Protein AF-A0A1G8H4I7-F1 (afdb_monomer_lite)

pLDDT: mean 86.28, std 9.03, range [57.19, 96.62]

Sequence (115 aa):
MAGFVESMAAKRLQRQIWRRSHALMPSIELPMPPWGPEVPQDLVDIAADVLVLDASLAGSRTWQLDEVGAGFRREALANAQSIHERCAAQGLTTTADAVRFVQSSLRAWETIALR

Secondary structure (DSSP, 8-state):
-HHHHHHHHHHHHHHHHHHHHTTSS--TTSPPSSPPTTS-HHHHHHHHHHHHHHHHHHGGGG--SSHHHHHHHHHHHHHHHHHHHHHHHTT-HHHHHHHHHHHHHHHHHHHHHT-

Radius of gyration: 15.12 Å; chains: 1; bounding box: 30×20×56 Å

Structure (mmCIF, N/CA/C/O backbone):
data_AF-A0A1G8H4I7-F1
#
_entry.id   AF-A0A1G8H4I7-F1
#
loop_
_atom_site.group_PDB
_atom_site.id
_atom_site.type_symbol
_atom_site.label_atom_id
_atom_site.label_alt_id
_atom_site.label_comp_id
_atom_site.label_asym_id
_atom_site.label_entity_id
_atom_site.label_seq_id
_atom_site.pdbx_PDB_ins_code
_atom_site.Cartn_x
_atom_site.Cartn_y
_atom_site.Cartn_z
_atom_site.occupancy
_atom_site.B_iso_or_equiv
_atom_site.auth_seq_id
_atom_site.auth_comp_id
_atom_site.auth_asym_id
_atom_site.auth_atom_id
_atom_site.pdbx_PDB_model_num
ATOM 1 N N . MET A 1 1 ? 7.613 -2.095 -32.445 1.00 57.59 1 MET A N 1
ATOM 2 C CA . MET A 1 1 ? 6.416 -1.321 -32.031 1.00 57.59 1 MET A CA 1
ATOM 3 C C . MET A 1 1 ? 5.862 -1.754 -30.673 1.00 57.59 1 MET A C 1
ATOM 5 O O . MET A 1 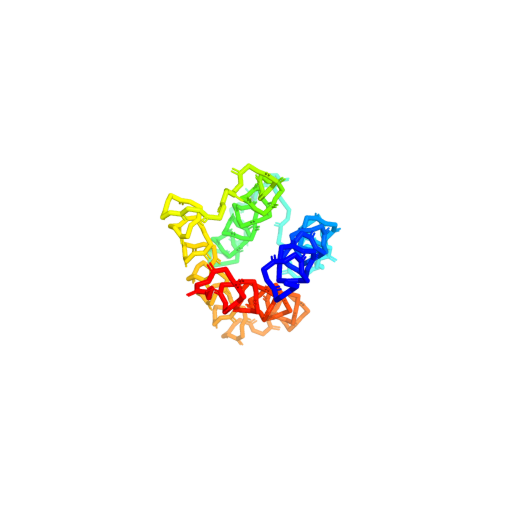1 ? 5.527 -0.860 -29.911 1.00 57.59 1 MET A O 1
ATOM 9 N N . ALA A 1 2 ? 5.813 -3.054 -30.339 1.00 61.44 2 ALA A N 1
ATOM 10 C CA . ALA A 1 2 ? 5.306 -3.551 -29.046 1.00 61.44 2 ALA A CA 1
ATOM 11 C C . ALA A 1 2 ? 6.013 -2.940 -27.812 1.00 61.44 2 ALA A C 1
ATOM 13 O O . ALA A 1 2 ? 5.361 -2.252 -27.030 1.00 61.44 2 ALA A O 1
ATOM 14 N N . GLY A 1 3 ? 7.351 -3.006 -27.747 1.00 63.19 3 GLY A N 1
ATOM 15 C CA . GLY A 1 3 ? 8.114 -2.496 -26.592 1.00 63.19 3 GLY A C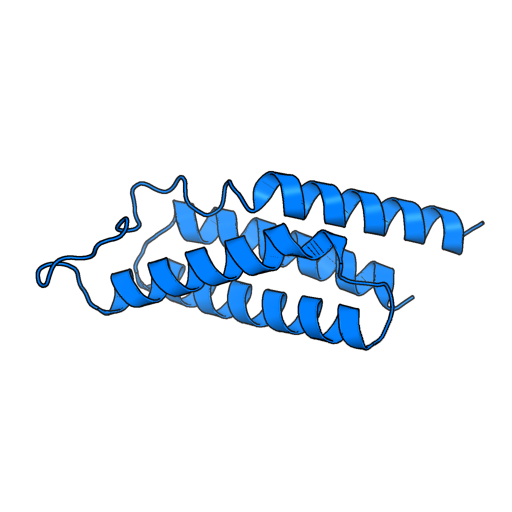A 1
ATOM 16 C C . GLY A 1 3 ? 7.977 -0.992 -26.297 1.00 63.19 3 GLY A C 1
ATOM 17 O O . GLY A 1 3 ? 8.113 -0.559 -25.155 1.00 63.19 3 GLY A O 1
ATOM 18 N N . PHE A 1 4 ? 7.651 -0.162 -27.297 1.00 68.75 4 PHE A N 1
ATOM 19 C CA . PHE A 1 4 ? 7.404 1.271 -27.073 1.00 68.75 4 PHE A CA 1
ATOM 20 C C . PHE A 1 4 ? 6.042 1.521 -26.408 1.00 68.75 4 PHE A C 1
ATOM 22 O O . PHE A 1 4 ? 5.923 2.367 -25.520 1.00 68.75 4 PHE A O 1
ATOM 29 N N . VAL A 1 5 ? 5.017 0.767 -26.816 1.00 71.31 5 VAL A N 1
ATOM 30 C CA . VAL A 1 5 ? 3.664 0.855 -26.250 1.00 71.31 5 VAL A CA 1
ATOM 31 C C . VAL A 1 5 ? 3.652 0.326 -24.815 1.00 71.31 5 VAL A C 1
ATOM 33 O O . VAL A 1 5 ? 3.062 0.957 -23.940 1.00 71.31 5 VAL A O 1
ATOM 36 N N . GLU A 1 6 ? 4.369 -0.766 -24.552 1.00 73.31 6 GLU A N 1
ATOM 37 C CA . GLU A 1 6 ? 4.532 -1.353 -23.214 1.00 73.31 6 GLU A CA 1
ATOM 38 C C . GLU A 1 6 ? 5.267 -0.394 -22.267 1.00 73.31 6 GLU A C 1
ATOM 40 O O . GLU A 1 6 ? 4.782 -0.113 -21.170 1.00 73.31 6 GLU A O 1
ATOM 45 N N . SER A 1 7 ? 6.354 0.238 -22.729 1.00 76.31 7 SER A N 1
ATOM 46 C CA . SER A 1 7 ? 7.065 1.274 -21.964 1.00 76.31 7 SER A CA 1
ATOM 47 C C . SER A 1 7 ? 6.175 2.484 -21.633 1.00 76.31 7 SER A C 1
ATOM 49 O O . SER A 1 7 ? 6.211 3.014 -20.518 1.00 76.31 7 SER A O 1
ATOM 51 N N . MET A 1 8 ? 5.335 2.921 -22.577 1.00 81.94 8 MET A N 1
ATOM 52 C CA . MET A 1 8 ? 4.370 4.007 -22.366 1.00 81.94 8 MET A CA 1
ATOM 53 C C . MET A 1 8 ? 3.266 3.620 -21.372 1.00 81.94 8 MET A C 1
ATOM 55 O O . MET A 1 8 ? 2.909 4.428 -20.509 1.00 81.94 8 MET A O 1
ATOM 59 N N . ALA A 1 9 ? 2.745 2.394 -21.460 1.00 82.06 9 ALA A N 1
ATOM 60 C CA . ALA A 1 9 ? 1.735 1.873 -20.544 1.00 82.06 9 ALA A CA 1
ATOM 61 C C . ALA A 1 9 ? 2.283 1.741 -19.112 1.00 82.06 9 ALA A C 1
ATOM 63 O O . ALA A 1 9 ? 1.649 2.226 -18.172 1.00 82.06 9 ALA A O 1
ATOM 64 N N . ALA A 1 10 ? 3.496 1.203 -18.952 1.00 80.31 10 ALA A N 1
ATOM 65 C CA . ALA A 1 10 ? 4.187 1.115 -17.667 1.00 80.31 10 ALA A CA 1
ATOM 66 C C . ALA A 1 10 ? 4.413 2.503 -17.041 1.00 80.31 10 ALA A C 1
ATOM 68 O O . ALA A 1 10 ? 4.056 2.736 -15.887 1.00 80.31 10 ALA A O 1
ATOM 69 N N . LYS A 1 11 ? 4.901 3.480 -17.822 1.00 83.19 11 LYS A N 1
ATOM 70 C CA . LYS A 1 11 ? 5.070 4.871 -17.355 1.00 83.19 11 LYS A CA 1
ATOM 71 C C . LYS A 1 11 ? 3.747 5.529 -16.963 1.00 83.19 11 LYS A C 1
ATOM 73 O O . LYS A 1 11 ? 3.708 6.329 -16.027 1.00 83.19 11 LYS A O 1
ATOM 78 N N . ARG A 1 12 ? 2.652 5.233 -17.670 1.00 86.56 12 ARG A N 1
ATOM 79 C CA . ARG A 1 12 ? 1.319 5.748 -17.322 1.00 86.56 12 ARG A CA 1
ATOM 80 C C . ARG A 1 12 ? 0.845 5.184 -15.983 1.00 86.56 12 ARG A C 1
ATOM 82 O O . ARG A 1 12 ? 0.382 5.965 -15.152 1.00 86.56 12 ARG A O 1
ATOM 89 N N . LEU A 1 13 ? 0.997 3.877 -15.769 1.00 85.12 13 LEU A N 1
ATOM 90 C CA . LEU A 1 13 ? 0.654 3.221 -14.505 1.00 85.12 13 LEU A CA 1
ATOM 91 C C . LEU A 1 13 ? 1.501 3.754 -13.348 1.00 85.12 13 LEU A C 1
ATOM 93 O O . LEU A 1 13 ? 0.940 4.147 -12.331 1.00 85.12 13 LEU A O 1
ATOM 97 N N . GLN A 1 14 ? 2.814 3.892 -13.536 1.00 85.12 14 GLN A N 1
ATOM 98 C CA . GLN A 1 14 ? 3.713 4.505 -12.554 1.00 85.12 14 GLN A CA 1
ATOM 99 C C . GLN A 1 14 ? 3.238 5.909 -12.146 1.00 85.12 14 GLN A C 1
ATOM 101 O O . GLN A 1 14 ? 3.119 6.211 -10.962 1.00 85.12 14 GLN A O 1
ATOM 106 N N . ARG A 1 15 ? 2.900 6.778 -13.111 1.00 85.75 15 ARG A N 1
ATOM 107 C CA . ARG A 1 15 ? 2.379 8.126 -12.807 1.00 85.75 15 ARG A CA 1
ATOM 108 C C . ARG A 1 15 ? 1.053 8.084 -12.057 1.00 85.75 15 ARG A C 1
ATOM 110 O O . ARG A 1 15 ? 0.805 8.955 -11.228 1.00 85.75 15 ARG A O 1
ATOM 117 N N . GLN A 1 16 ? 0.187 7.133 -12.384 1.00 86.00 16 GLN A N 1
ATOM 118 C CA . GLN A 1 16 ? -1.108 6.977 -11.735 1.00 86.00 16 GLN A CA 1
ATOM 119 C C . GLN A 1 16 ? -0.958 6.503 -10.289 1.00 86.00 16 GLN A C 1
ATOM 121 O O . GLN A 1 16 ? -1.616 7.059 -9.414 1.00 86.00 16 GLN A O 1
ATOM 126 N N . ILE A 1 17 ? -0.067 5.540 -10.050 1.00 85.00 17 ILE A N 1
ATOM 127 C CA . ILE A 1 17 ? 0.313 5.070 -8.716 1.00 85.00 17 ILE A CA 1
ATOM 128 C C . ILE A 1 17 ? 0.890 6.229 -7.909 1.00 85.00 17 ILE A C 1
ATOM 130 O O . ILE A 1 17 ? 0.367 6.536 -6.849 1.00 85.00 17 ILE A O 1
ATOM 134 N N . TRP A 1 18 ? 1.873 6.947 -8.456 1.00 83.50 18 TRP A N 1
ATOM 135 C CA . TRP A 1 18 ? 2.480 8.103 -7.795 1.00 83.50 18 TRP A CA 1
ATOM 136 C C . TRP A 1 18 ? 1.457 9.196 -7.442 1.00 83.50 18 TRP A C 1
ATOM 138 O O . TRP A 1 18 ? 1.450 9.710 -6.334 1.00 83.50 18 TRP A O 1
ATOM 148 N N . ARG A 1 19 ? 0.540 9.542 -8.358 1.00 82.00 19 ARG A N 1
ATOM 149 C CA . ARG A 1 19 ? -0.509 10.543 -8.078 1.00 82.00 19 ARG A CA 1
ATOM 150 C C . ARG A 1 19 ? -1.484 10.103 -6.989 1.00 82.00 19 ARG A C 1
ATOM 152 O O . ARG A 1 19 ? -2.095 10.958 -6.360 1.00 82.00 19 ARG A O 1
ATOM 159 N N . ARG A 1 20 ? -1.699 8.796 -6.844 1.00 75.75 20 ARG A N 1
ATOM 160 C CA . ARG A 1 20 ? -2.664 8.232 -5.897 1.00 75.75 20 ARG A CA 1
ATOM 161 C C . ARG A 1 20 ? -2.037 7.726 -4.611 1.00 75.75 20 ARG A C 1
ATOM 163 O O . ARG A 1 20 ? -2.798 7.450 -3.694 1.00 75.75 20 ARG A O 1
ATOM 170 N N . SER A 1 21 ? -0.713 7.631 -4.514 1.00 72.56 21 SER A N 1
ATOM 171 C CA . SER A 1 21 ? -0.058 7.226 -3.272 1.00 72.56 21 SER A CA 1
ATOM 172 C C . SER A 1 21 ? -0.460 8.181 -2.147 1.00 72.56 21 SER A C 1
ATOM 174 O O . SER A 1 21 ? -0.978 7.741 -1.127 1.00 72.56 21 SER A O 1
ATOM 176 N N . HIS A 1 22 ? -0.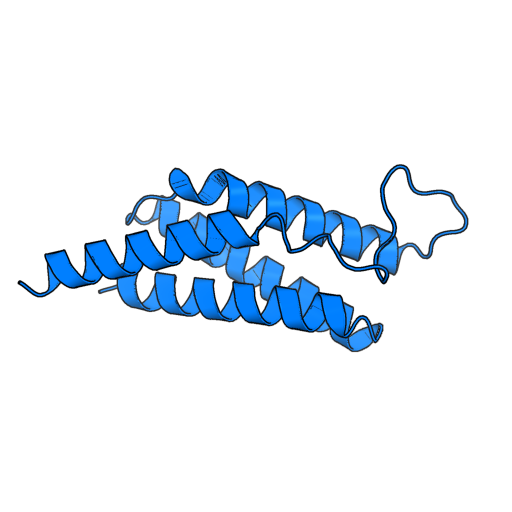433 9.490 -2.421 1.00 69.62 22 HIS A N 1
ATOM 177 C CA . HIS A 1 22 ? -0.866 10.535 -1.486 1.00 69.62 22 HIS A CA 1
ATOM 178 C C . HIS A 1 22 ? -2.356 10.466 -1.105 1.00 69.62 22 HIS A C 1
ATOM 180 O O . HIS A 1 22 ? -2.808 11.200 -0.231 1.00 69.62 22 HIS A O 1
ATOM 186 N N . ALA A 1 23 ? -3.132 9.604 -1.767 1.00 70.25 23 ALA A N 1
ATOM 187 C CA . ALA A 1 23 ? -4.532 9.332 -1.481 1.00 70.25 23 ALA A CA 1
ATOM 188 C C . ALA A 1 23 ? -4.747 7.986 -0.757 1.00 70.25 23 ALA A C 1
ATOM 190 O O . ALA A 1 23 ? -5.887 7.536 -0.677 1.00 70.25 23 ALA A O 1
ATOM 191 N N . LEU A 1 24 ? -3.698 7.348 -0.218 1.00 75.62 24 LEU A N 1
ATOM 192 C CA . LEU A 1 24 ? -3.825 6.194 0.687 1.00 75.62 24 LEU A CA 1
ATOM 193 C C . LEU A 1 24 ? -4.160 6.600 2.133 1.00 75.62 24 LEU A C 1
ATOM 195 O O . LEU A 1 24 ? -4.847 5.861 2.829 1.00 75.62 24 LEU A O 1
ATOM 199 N N . MET A 1 25 ? -3.757 7.802 2.556 1.00 70.94 25 MET A N 1
ATOM 200 C CA . MET A 1 25 ? -4.047 8.373 3.881 1.00 70.94 25 MET A CA 1
ATOM 201 C C . MET A 1 25 ? -5.318 9.237 4.076 1.00 70.94 25 MET A C 1
ATOM 203 O O . MET A 1 25 ? -5.536 9.667 5.205 1.00 70.94 25 MET A O 1
ATOM 207 N N . PRO A 1 26 ? -6.202 9.531 3.101 1.00 57.44 26 PRO A N 1
ATOM 208 C CA . PRO A 1 26 ? -7.370 10.385 3.326 1.00 57.44 26 PRO A CA 1
ATOM 209 C C . PRO A 1 26 ? -8.512 9.658 4.061 1.00 57.44 26 PRO A C 1
ATOM 211 O O . PRO A 1 26 ? -9.654 10.112 4.013 1.00 57.44 26 PRO A O 1
ATOM 214 N N . SER A 1 27 ? -8.239 8.522 4.710 1.00 66.19 27 SER A N 1
ATOM 215 C CA . SER A 1 27 ? -9.250 7.739 5.414 1.00 66.19 27 SER A CA 1
ATOM 216 C C . SER A 1 27 ? -9.412 8.224 6.850 1.00 66.19 27 SER A C 1
ATOM 218 O O . SER A 1 27 ? -8.469 8.188 7.635 1.00 66.19 27 SER A O 1
ATOM 220 N N . ILE A 1 28 ? -10.640 8.607 7.209 1.00 72.19 28 ILE A N 1
ATOM 221 C CA . ILE A 1 28 ? -11.039 8.897 8.598 1.00 72.19 28 ILE A CA 1
ATOM 222 C C . ILE A 1 28 ? -10.921 7.672 9.521 1.00 72.19 28 ILE A C 1
ATOM 224 O O . ILE A 1 28 ? -11.035 7.807 10.734 1.00 72.19 28 ILE A O 1
ATOM 228 N N . GLU A 1 29 ? -10.747 6.477 8.947 1.00 84.25 29 GLU A N 1
ATOM 229 C CA . GLU A 1 29 ? -10.694 5.206 9.670 1.00 84.25 29 GLU A CA 1
ATOM 230 C C . GLU A 1 29 ? -9.327 4.962 10.329 1.00 84.25 29 GLU A C 1
ATOM 232 O O . GLU A 1 29 ? -9.229 4.138 11.236 1.00 84.25 29 GLU A O 1
ATOM 237 N N . LEU A 1 30 ? -8.271 5.650 9.872 1.00 86.44 30 LEU A N 1
ATOM 238 C CA . LEU A 1 30 ? -6.913 5.458 10.374 1.00 86.44 30 LEU A CA 1
ATOM 239 C C . LEU A 1 30 ? -6.467 6.606 11.288 1.00 86.44 30 LEU A C 1
ATOM 241 O O . LEU A 1 30 ? -6.689 7.777 10.970 1.00 86.44 30 LEU A O 1
ATOM 245 N N . PRO A 1 31 ? -5.783 6.296 12.401 1.00 87.81 31 PRO A N 1
ATOM 246 C CA . PRO A 1 31 ? -5.240 7.312 13.288 1.00 87.81 31 PRO A CA 1
ATOM 247 C C . PRO A 1 31 ? -4.039 8.032 12.652 1.00 87.81 31 PRO A C 1
ATOM 249 O O . PRO A 1 31 ? -3.142 7.411 12.078 1.00 87.81 31 PRO A O 1
ATOM 252 N N . MET A 1 32 ? -3.980 9.354 12.821 1.00 85.75 32 MET A N 1
ATOM 253 C CA . MET A 1 32 ? -2.853 10.182 12.378 1.00 85.75 32 MET A CA 1
ATOM 254 C C . MET A 1 32 ? -1.781 10.295 13.476 1.00 85.75 32 MET A C 1
ATOM 256 O O . MET A 1 32 ? -2.144 10.492 14.636 1.00 85.75 32 MET A O 1
ATOM 260 N N . PRO A 1 33 ? -0.475 10.215 13.147 1.00 84.38 33 PRO A N 1
ATOM 261 C CA . PRO A 1 33 ? 0.591 10.445 14.122 1.00 84.38 33 PRO A CA 1
ATOM 262 C C . PRO A 1 33 ? 0.600 11.885 14.681 1.00 84.38 33 PRO A C 1
ATOM 264 O O . PRO A 1 33 ? 0.244 12.816 13.950 1.00 84.38 33 PRO A O 1
ATOM 267 N N . PRO A 1 34 ? 1.107 12.105 15.914 1.00 84.31 34 PRO A N 1
ATOM 268 C CA . PRO A 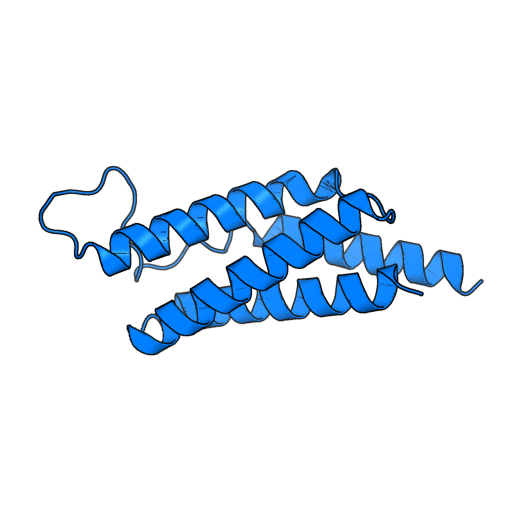1 34 ? 1.584 11.093 16.864 1.00 84.31 34 PRO A CA 1
ATOM 269 C C . PRO A 1 34 ? 0.428 10.320 17.522 1.00 84.31 34 PRO A C 1
ATOM 271 O O . PRO A 1 34 ? -0.601 10.902 17.851 1.00 84.31 34 PRO A O 1
ATOM 274 N N . TRP A 1 35 ? 0.604 9.012 17.726 1.00 86.50 35 TRP A N 1
ATOM 275 C CA . TRP A 1 35 ? -0.422 8.142 18.313 1.00 86.50 35 TRP A CA 1
ATOM 276 C C . TRP A 1 35 ? -0.370 8.154 19.844 1.00 86.50 35 TRP A C 1
ATOM 278 O O . TRP A 1 35 ? 0.711 8.078 20.432 1.00 86.50 35 TRP A O 1
ATOM 288 N N . GLY A 1 36 ? -1.536 8.243 20.483 1.00 84.38 36 GLY A N 1
ATOM 289 C CA . GLY A 1 36 ? -1.679 8.146 21.935 1.00 84.38 36 GLY A CA 1
ATOM 290 C C . GLY A 1 36 ? -1.847 6.699 22.424 1.00 84.38 36 GLY A C 1
ATOM 291 O O . GLY A 1 36 ? -2.195 5.819 21.632 1.00 84.38 36 GLY A O 1
ATOM 292 N N . PRO A 1 37 ? -1.617 6.428 23.724 1.00 82.50 37 PRO A N 1
ATOM 293 C CA . PRO A 1 37 ? -1.770 5.095 24.324 1.00 82.50 37 PRO A CA 1
ATOM 294 C C . PRO A 1 37 ? -3.203 4.535 24.262 1.00 82.50 37 PRO A C 1
ATOM 296 O O . PRO A 1 37 ? -3.407 3.344 24.469 1.00 82.50 37 PRO A O 1
ATOM 299 N N . GLU A 1 38 ? -4.199 5.380 24.003 1.00 89.00 38 GLU A N 1
ATOM 300 C CA . GLU A 1 38 ? -5.605 5.013 23.836 1.00 89.00 38 GLU A CA 1
ATOM 301 C C . GLU A 1 38 ? -5.928 4.371 22.478 1.00 89.00 38 GLU A C 1
ATOM 303 O O . GLU A 1 38 ? -7.003 3.788 22.317 1.00 89.00 38 GLU A O 1
ATOM 308 N N . VAL A 1 39 ? -5.029 4.474 21.495 1.00 89.12 39 VAL A N 1
ATOM 309 C CA . VAL A 1 39 ? -5.254 3.935 20.152 1.00 89.12 39 VAL A CA 1
ATOM 310 C C . VAL A 1 39 ? -4.915 2.439 20.135 1.00 89.12 39 VAL A C 1
ATOM 312 O O . VAL A 1 39 ? -3.813 2.064 20.540 1.00 89.12 39 VAL A O 1
ATOM 315 N N . PRO A 1 40 ? -5.811 1.564 19.637 1.00 92.25 40 PRO A N 1
ATOM 316 C CA . PRO A 1 40 ? -5.510 0.144 19.489 1.00 92.25 40 PRO A CA 1
ATOM 317 C C . PRO A 1 40 ? -4.233 -0.091 18.672 1.00 92.25 40 PRO A C 1
ATOM 319 O O . PRO A 1 40 ? -4.102 0.432 17.563 1.00 92.25 40 PRO A O 1
ATOM 322 N N . GLN A 1 41 ? -3.327 -0.923 19.195 1.00 91.88 41 GLN A N 1
ATOM 323 C CA . GLN A 1 41 ? -2.036 -1.234 18.565 1.00 91.88 41 GLN A CA 1
ATOM 324 C C . GLN A 1 41 ? -2.200 -1.717 17.115 1.00 91.88 41 GLN A C 1
ATOM 326 O O . GLN A 1 41 ? -1.494 -1.249 16.231 1.00 91.88 41 GLN A O 1
ATOM 331 N N . ASP A 1 42 ? -3.189 -2.574 16.841 1.00 92.06 42 ASP A N 1
ATOM 332 C CA . ASP A 1 42 ? -3.440 -3.079 15.487 1.00 92.06 42 ASP A CA 1
ATOM 333 C C . ASP A 1 42 ? -3.748 -1.957 14.482 1.00 92.06 42 ASP A C 1
ATOM 335 O O . ASP A 1 42 ? -3.319 -2.029 13.331 1.00 92.06 42 ASP A O 1
ATOM 339 N N . LEU A 1 43 ? -4.473 -0.912 14.901 1.00 91.62 43 LEU A N 1
ATOM 340 C CA . LEU A 1 43 ? -4.790 0.238 14.048 1.00 91.62 43 LEU A CA 1
ATOM 341 C C . LEU A 1 43 ? -3.570 1.133 13.834 1.00 91.62 43 LEU A C 1
ATOM 343 O O . LEU A 1 43 ? -3.387 1.655 12.735 1.00 91.62 43 LEU A O 1
ATOM 347 N N . VAL A 1 44 ? -2.735 1.287 14.864 1.00 92.81 44 VAL A N 1
ATOM 348 C CA . VAL A 1 44 ? -1.445 1.980 14.764 1.00 92.81 44 VAL A CA 1
ATOM 349 C C . VAL A 1 44 ? -0.546 1.278 13.751 1.00 92.81 44 VAL A C 1
ATOM 351 O O . VAL A 1 44 ? -0.033 1.923 12.840 1.00 92.81 44 VAL A O 1
ATOM 354 N N . ASP A 1 45 ? -0.415 -0.040 13.861 1.00 93.56 45 ASP A N 1
ATOM 355 C CA . ASP A 1 45 ? 0.423 -0.837 12.973 1.00 93.56 45 ASP A CA 1
ATOM 356 C C . ASP A 1 45 ? -0.085 -0.775 11.520 1.00 93.56 45 ASP A C 1
ATOM 358 O O . ASP A 1 45 ? 0.706 -0.604 10.596 1.00 93.56 45 ASP A O 1
ATOM 362 N N . ILE A 1 46 ? -1.405 -0.848 11.295 1.00 93.69 46 ILE A N 1
ATOM 363 C CA . ILE A 1 46 ? -1.987 -0.678 9.951 1.00 93.69 46 ILE A CA 1
ATOM 364 C C . ILE A 1 46 ? -1.710 0.731 9.409 1.00 93.69 46 ILE A C 1
ATOM 366 O O . ILE A 1 46 ? -1.329 0.877 8.248 1.00 93.69 46 ILE A O 1
ATOM 370 N N . ALA A 1 47 ? -1.888 1.777 10.222 1.00 92.38 47 ALA A N 1
ATOM 371 C CA . ALA A 1 47 ? -1.621 3.152 9.803 1.00 92.38 47 ALA A CA 1
ATOM 372 C C . ALA A 1 47 ? -0.139 3.371 9.463 1.00 92.38 47 ALA A C 1
ATOM 374 O O . ALA A 1 47 ? 0.175 4.033 8.471 1.00 92.38 47 ALA A O 1
ATOM 375 N N . ALA A 1 48 ? 0.767 2.782 10.247 1.00 92.88 48 ALA A N 1
ATOM 376 C CA . ALA A 1 48 ? 2.202 2.791 9.992 1.00 92.88 48 ALA A CA 1
ATOM 377 C C . ALA A 1 48 ? 2.544 2.100 8.664 1.00 92.88 48 ALA A C 1
ATOM 379 O O . ALA A 1 48 ? 3.263 2.667 7.841 1.00 92.88 48 ALA A O 1
ATOM 380 N N . ASP A 1 49 ? 1.979 0.919 8.411 1.00 94.38 49 ASP A N 1
ATOM 381 C CA . ASP A 1 49 ? 2.196 0.186 7.163 1.00 94.38 49 ASP A CA 1
ATOM 382 C C . ASP A 1 49 ? 1.664 0.961 5.947 1.00 94.38 49 ASP A C 1
ATOM 384 O O . ASP A 1 49 ? 2.315 1.012 4.901 1.00 94.38 49 ASP A O 1
ATOM 388 N N . VAL A 1 50 ? 0.507 1.619 6.080 1.00 92.56 50 VAL A N 1
ATOM 389 C CA . VAL A 1 50 ? -0.062 2.485 5.032 1.00 92.56 50 VAL A CA 1
ATOM 390 C C . VAL A 1 50 ? 0.845 3.683 4.743 1.00 92.56 50 VAL A C 1
ATOM 392 O O . VAL A 1 50 ? 1.076 3.994 3.573 1.00 92.56 50 VAL A O 1
ATOM 395 N N . LEU A 1 51 ? 1.397 4.322 5.778 1.00 91.06 51 LEU A N 1
ATOM 396 C CA . LEU A 1 51 ? 2.378 5.407 5.652 1.00 91.06 51 LEU A CA 1
ATOM 397 C C . LEU A 1 51 ? 3.649 4.951 4.919 1.00 91.06 51 LEU A C 1
ATOM 399 O O . LEU A 1 51 ? 4.131 5.638 4.017 1.00 91.06 51 LEU A O 1
ATOM 403 N N . VAL A 1 52 ? 4.180 3.780 5.279 1.00 92.12 52 VAL A N 1
ATOM 404 C CA . VAL A 1 52 ? 5.358 3.187 4.627 1.00 92.12 52 VAL A CA 1
ATOM 405 C C . VAL A 1 52 ? 5.060 2.859 3.165 1.00 92.12 52 VAL A C 1
ATOM 407 O O . VAL A 1 52 ? 5.873 3.159 2.286 1.00 92.12 52 VAL A O 1
ATOM 410 N N . LEU A 1 53 ? 3.887 2.287 2.879 1.00 92.69 53 LEU A N 1
ATOM 411 C CA . LEU A 1 53 ? 3.460 2.007 1.513 1.00 92.69 53 LEU A CA 1
ATOM 412 C C . LEU A 1 53 ? 3.324 3.299 0.695 1.00 92.69 53 LEU A C 1
ATOM 414 O O . LEU A 1 53 ? 3.839 3.343 -0.422 1.00 92.69 53 LEU A O 1
ATOM 418 N N . ASP A 1 54 ? 2.695 4.354 1.223 1.00 91.44 54 ASP A N 1
ATOM 419 C CA . ASP A 1 54 ? 2.618 5.651 0.534 1.00 91.44 54 ASP A CA 1
ATOM 420 C C . ASP A 1 54 ? 4.016 6.201 0.225 1.00 91.44 54 ASP A C 1
ATOM 422 O O . ASP A 1 54 ? 4.310 6.518 -0.929 1.00 91.44 54 ASP A O 1
ATOM 426 N N . ALA A 1 55 ? 4.916 6.227 1.211 1.00 89.75 55 ALA A N 1
ATOM 427 C CA . ALA A 1 55 ? 6.285 6.702 1.018 1.00 89.75 55 ALA A CA 1
ATOM 428 C C . ALA A 1 55 ? 7.037 5.900 -0.063 1.00 89.75 55 ALA A C 1
ATOM 430 O O . ALA A 1 55 ? 7.700 6.477 -0.931 1.00 89.75 55 ALA A O 1
ATOM 431 N N . SER A 1 56 ? 6.885 4.573 -0.057 1.00 91.69 56 SER A N 1
ATOM 432 C CA . SER A 1 56 ? 7.461 3.682 -1.068 1.00 91.69 56 SER A CA 1
ATOM 433 C C . SER A 1 56 ? 6.928 4.005 -2.472 1.00 91.69 56 SER A C 1
ATOM 435 O O . SER A 1 56 ? 7.695 4.209 -3.419 1.00 91.69 56 SER A O 1
ATOM 437 N N . LEU A 1 57 ? 5.610 4.167 -2.611 1.00 91.19 57 LEU A N 1
ATOM 438 C CA . LEU A 1 57 ? 4.961 4.494 -3.884 1.00 91.19 57 LEU A CA 1
ATOM 439 C C . LEU A 1 57 ? 5.256 5.925 -4.353 1.00 91.19 57 LEU A C 1
ATOM 441 O O . LEU A 1 57 ? 5.356 6.161 -5.562 1.00 91.19 57 LEU A O 1
ATOM 445 N N . ALA A 1 58 ? 5.464 6.874 -3.442 1.00 88.38 58 ALA A N 1
ATOM 446 C CA . ALA A 1 58 ? 5.941 8.215 -3.769 1.00 88.38 58 ALA A CA 1
ATOM 447 C C . ALA A 1 58 ? 7.346 8.160 -4.403 1.00 88.38 58 ALA A C 1
ATOM 449 O O . ALA A 1 58 ? 7.637 8.897 -5.351 1.00 88.38 58 ALA A O 1
ATOM 450 N N . GLY A 1 59 ? 8.180 7.219 -3.948 1.00 87.56 59 GLY A N 1
ATOM 451 C CA . GLY A 1 59 ? 9.485 6.889 -4.521 1.00 87.56 59 GLY A CA 1
ATOM 452 C C . GLY A 1 59 ? 9.437 6.100 -5.834 1.00 87.56 59 GLY A C 1
ATOM 453 O O . GLY A 1 59 ? 10.461 5.987 -6.502 1.00 87.56 59 GLY A O 1
ATOM 454 N N . SER A 1 60 ? 8.270 5.618 -6.278 1.00 89.00 60 SER A N 1
ATOM 455 C CA . SER A 1 60 ? 8.150 4.690 -7.421 1.00 89.00 60 SER A CA 1
ATOM 456 C C . SER A 1 60 ? 8.708 5.193 -8.753 1.00 89.00 60 SER A C 1
ATOM 458 O O . SER A 1 60 ? 8.949 4.402 -9.664 1.00 89.00 60 SER A O 1
ATOM 460 N N . ARG A 1 61 ? 8.957 6.501 -8.889 1.00 86.50 61 ARG A N 1
ATOM 461 C CA . ARG A 1 61 ? 9.627 7.101 -10.056 1.00 86.50 61 ARG A CA 1
ATOM 462 C C . ARG A 1 61 ? 11.042 6.568 -10.284 1.00 86.50 61 ARG A C 1
ATOM 464 O O . ARG A 1 61 ? 11.511 6.612 -11.418 1.00 86.50 61 ARG A O 1
ATOM 471 N N . THR A 1 62 ? 11.707 6.088 -9.236 1.00 87.25 62 THR A N 1
ATOM 472 C CA . THR A 1 62 ? 13.062 5.525 -9.315 1.00 87.25 62 THR A CA 1
ATOM 473 C C . THR A 1 62 ? 13.066 4.032 -9.640 1.00 87.25 62 THR A C 1
ATOM 475 O O . THR A 1 62 ? 14.128 3.480 -9.914 1.00 87.25 62 THR A O 1
ATOM 478 N N . TRP A 1 63 ? 11.902 3.373 -9.648 1.00 89.88 63 TRP A N 1
ATOM 479 C CA . TRP A 1 63 ? 11.799 1.944 -9.935 1.00 89.88 63 TRP A CA 1
ATOM 480 C C . TRP A 1 63 ? 11.964 1.705 -11.432 1.00 89.88 63 TRP A C 1
ATOM 482 O O . TRP A 1 63 ? 11.072 1.999 -12.234 1.00 89.88 63 TRP A O 1
ATOM 492 N N . GLN A 1 64 ? 13.130 1.190 -11.805 1.00 84.38 64 GLN A N 1
ATOM 493 C CA . GLN A 1 64 ? 13.465 0.892 -13.189 1.00 84.38 64 GLN A CA 1
ATOM 494 C C . GLN A 1 64 ? 12.745 -0.381 -13.671 1.00 84.38 64 GLN A C 1
ATOM 496 O O . GLN A 1 64 ? 12.136 -1.124 -12.897 1.00 84.38 64 GLN A O 1
ATOM 501 N N . LEU A 1 65 ? 12.769 -0.626 -14.981 1.00 84.94 65 LEU A N 1
ATOM 502 C CA . LEU A 1 65 ? 12.234 -1.854 -15.587 1.00 84.94 65 LEU A CA 1
ATOM 503 C C . LEU A 1 65 ? 13.290 -2.972 -15.584 1.00 84.94 65 LEU A C 1
ATOM 505 O O . LEU A 1 65 ? 13.449 -3.689 -16.563 1.00 84.94 65 LEU A O 1
ATOM 509 N N . ASP A 1 66 ? 14.044 -3.069 -14.496 1.00 86.38 66 ASP A N 1
ATOM 510 C CA . ASP A 1 66 ? 15.060 -4.083 -14.250 1.00 86.38 66 ASP A CA 1
ATOM 511 C C . ASP A 1 66 ? 14.649 -4.971 -13.062 1.00 86.38 66 ASP A C 1
ATOM 513 O O . ASP A 1 66 ? 13.565 -4.825 -12.483 1.00 86.38 66 ASP A O 1
ATOM 517 N N . GLU A 1 67 ? 15.515 -5.916 -12.703 1.00 88.12 67 GLU A N 1
ATOM 518 C CA . GLU A 1 67 ? 15.271 -6.856 -11.607 1.00 88.12 67 GLU A CA 1
ATOM 519 C C . GLU A 1 67 ? 15.183 -6.158 -10.240 1.00 88.12 67 GLU A C 1
ATOM 521 O O . GLU A 1 67 ? 14.370 -6.542 -9.397 1.00 88.12 67 GLU A O 1
ATOM 526 N N . VAL A 1 68 ? 15.953 -5.083 -10.045 1.00 90.38 68 VAL A N 1
ATOM 527 C CA . VAL A 1 68 ? 15.927 -4.275 -8.818 1.00 90.38 68 VAL A CA 1
ATOM 528 C C . VAL A 1 68 ? 14.572 -3.582 -8.670 1.00 90.38 68 VAL A C 1
ATOM 530 O O . VAL A 1 68 ? 13.909 -3.711 -7.640 1.00 90.38 68 VAL A O 1
ATOM 533 N N . GLY A 1 69 ? 14.101 -2.910 -9.722 1.00 89.81 69 GLY A N 1
ATOM 534 C CA . GLY A 1 69 ? 12.776 -2.304 -9.750 1.00 89.81 69 GLY A CA 1
ATOM 535 C C . GLY A 1 69 ? 11.645 -3.328 -9.628 1.00 89.81 69 GLY A C 1
ATOM 536 O O . GLY A 1 69 ? 10.623 -3.028 -9.011 1.00 89.81 69 GLY A O 1
ATOM 537 N N . ALA A 1 70 ? 11.823 -4.542 -10.158 1.00 90.38 70 ALA A N 1
ATOM 538 C CA . ALA A 1 70 ? 10.888 -5.650 -9.944 1.00 90.38 70 ALA A CA 1
ATOM 539 C C . ALA A 1 70 ? 10.864 -6.113 -8.480 1.00 90.38 70 ALA A C 1
ATOM 541 O O . ALA A 1 70 ? 9.810 -6.487 -7.970 1.00 90.38 70 ALA A O 1
ATOM 542 N N . GLY A 1 71 ? 12.000 -6.068 -7.779 1.00 93.12 71 GLY A N 1
ATOM 543 C CA . GLY A 1 71 ? 12.065 -6.267 -6.331 1.00 93.12 71 GLY A CA 1
ATOM 544 C C . GLY A 1 71 ? 11.154 -5.290 -5.587 1.00 93.12 71 GLY A C 1
ATOM 545 O O . GLY A 1 71 ? 10.240 -5.723 -4.888 1.00 93.12 71 GLY A O 1
ATOM 546 N N . PHE A 1 72 ? 11.318 -3.986 -5.833 1.00 93.19 72 PHE A N 1
ATOM 547 C CA . PHE A 1 72 ? 10.500 -2.952 -5.185 1.00 93.19 72 PHE A CA 1
ATOM 548 C C . PHE A 1 72 ? 9.003 -3.080 -5.493 1.00 93.19 72 PHE A C 1
ATOM 550 O O . PHE A 1 72 ? 8.169 -2.935 -4.600 1.00 93.19 72 PHE A O 1
ATOM 557 N N . ARG A 1 73 ? 8.635 -3.395 -6.743 1.00 92.62 73 ARG A N 1
ATOM 558 C CA . ARG A 1 73 ? 7.225 -3.600 -7.120 1.00 92.62 73 ARG A CA 1
ATOM 559 C C . ARG A 1 73 ? 6.610 -4.812 -6.426 1.00 92.62 73 ARG A C 1
ATOM 561 O O . ARG A 1 73 ? 5.468 -4.724 -5.976 1.00 92.62 73 ARG A O 1
ATOM 568 N N . ARG A 1 74 ? 7.347 -5.924 -6.320 1.00 93.25 74 ARG A N 1
ATOM 569 C CA . ARG A 1 74 ? 6.894 -7.138 -5.621 1.00 93.25 74 ARG A CA 1
ATOM 570 C C . ARG A 1 74 ? 6.754 -6.915 -4.118 1.00 93.25 74 ARG A C 1
ATOM 572 O O . ARG A 1 74 ? 5.756 -7.342 -3.547 1.00 93.25 74 ARG A O 1
ATOM 579 N N . GLU A 1 75 ? 7.695 -6.206 -3.503 1.00 95.06 75 GLU A N 1
ATOM 580 C CA . GLU A 1 75 ? 7.623 -5.826 -2.090 1.00 95.06 75 GLU A CA 1
ATOM 581 C C . GLU A 1 75 ? 6.409 -4.925 -1.816 1.00 95.06 75 GLU A C 1
ATOM 583 O O . GLU A 1 75 ? 5.583 -5.235 -0.959 1.00 95.06 75 GLU A O 1
ATOM 588 N N . ALA A 1 76 ? 6.219 -3.868 -2.613 1.00 94.50 76 ALA A N 1
ATOM 589 C CA . ALA A 1 76 ? 5.055 -2.993 -2.494 1.00 94.50 76 ALA A CA 1
ATOM 590 C C . ALA A 1 76 ? 3.731 -3.748 -2.703 1.00 94.50 76 ALA A C 1
ATOM 592 O O . ALA A 1 76 ? 2.735 -3.456 -2.039 1.00 94.50 76 ALA A O 1
ATOM 593 N N . LEU A 1 77 ? 3.710 -4.735 -3.605 1.00 94.75 77 LEU A N 1
ATOM 594 C CA . LEU A 1 77 ? 2.544 -5.581 -3.838 1.00 94.75 77 LEU A CA 1
ATOM 595 C C . LEU A 1 77 ? 2.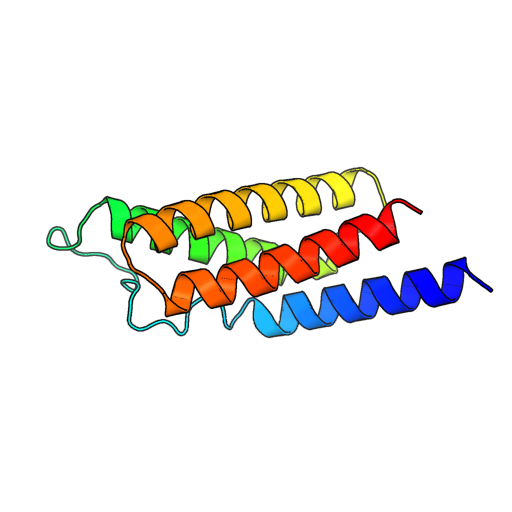225 -6.475 -2.630 1.00 94.75 77 LEU A C 1
ATOM 597 O O . LEU A 1 77 ? 1.052 -6.601 -2.273 1.00 94.75 77 LEU A O 1
ATOM 601 N N . ALA A 1 78 ? 3.243 -7.076 -2.012 1.00 95.69 78 ALA A N 1
ATOM 602 C CA . ALA A 1 78 ? 3.089 -7.882 -0.804 1.00 95.69 78 ALA A CA 1
ATOM 603 C C . ALA A 1 78 ? 2.585 -7.030 0.372 1.00 95.69 78 ALA A C 1
ATOM 605 O O . ALA A 1 78 ? 1.621 -7.412 1.036 1.00 95.69 78 ALA A O 1
ATOM 606 N N . ASN A 1 79 ? 3.155 -5.834 0.557 1.00 95.25 79 ASN A N 1
ATOM 607 C CA . ASN A 1 79 ? 2.723 -4.890 1.589 1.00 95.25 79 ASN A CA 1
ATOM 608 C C . ASN A 1 79 ? 1.268 -4.458 1.373 1.00 95.25 79 ASN A C 1
ATOM 610 O O . ASN A 1 79 ? 0.458 -4.539 2.292 1.00 95.25 79 ASN A O 1
ATOM 614 N N . ALA A 1 80 ? 0.896 -4.082 0.144 1.00 95.12 80 ALA A N 1
ATOM 615 C CA . ALA A 1 80 ? -0.485 -3.731 -0.183 1.00 95.12 80 ALA A CA 1
ATOM 616 C C . ALA A 1 80 ? -1.458 -4.894 0.076 1.00 95.12 80 ALA A C 1
ATOM 618 O O . ALA A 1 80 ? -2.564 -4.676 0.563 1.00 95.12 80 ALA A O 1
ATOM 619 N N . GLN A 1 81 ? -1.063 -6.136 -0.216 1.00 95.88 81 GLN A N 1
ATOM 620 C CA . GLN A 1 81 ? -1.900 -7.298 0.075 1.00 95.88 81 GLN A CA 1
ATOM 621 C C . GLN A 1 81 ? -2.100 -7.504 1.584 1.00 95.88 81 GLN A C 1
ATOM 623 O O . GLN A 1 81 ? -3.241 -7.641 2.022 1.00 95.88 81 GLN A O 1
ATOM 628 N N . SER A 1 82 ? -1.016 -7.471 2.362 1.00 96.62 82 SER A N 1
ATOM 629 C CA . SER A 1 82 ? -1.061 -7.609 3.823 1.00 96.62 82 SER A CA 1
ATOM 630 C C . SER A 1 82 ? -1.944 -6.533 4.466 1.00 96.62 82 SER A C 1
ATOM 632 O O . SER A 1 82 ? -2.853 -6.841 5.236 1.00 96.62 82 SER A O 1
ATOM 634 N N . ILE A 1 83 ? -1.754 -5.266 4.078 1.00 95.00 83 ILE A N 1
ATOM 635 C CA . ILE A 1 83 ? -2.562 -4.142 4.572 1.00 95.00 83 ILE A CA 1
ATOM 636 C C . ILE A 1 83 ? -4.039 -4.352 4.234 1.00 95.00 83 ILE A C 1
ATOM 638 O O . ILE A 1 83 ? -4.890 -4.202 5.105 1.00 95.00 83 ILE A O 1
ATOM 642 N N . HIS A 1 84 ? -4.361 -4.725 2.992 1.00 94.81 84 HIS A N 1
ATOM 643 C CA . HIS A 1 84 ? -5.744 -4.958 2.579 1.00 94.81 84 HIS A CA 1
ATOM 644 C C . HIS A 1 84 ? -6.430 -6.037 3.432 1.00 94.81 84 HIS A C 1
ATOM 646 O O . HIS A 1 84 ? -7.557 -5.835 3.882 1.00 94.81 84 HIS A O 1
ATOM 652 N N . GLU A 1 85 ? -5.758 -7.165 3.674 1.00 95.62 85 GLU A N 1
ATOM 653 C CA . GLU A 1 85 ? -6.283 -8.264 4.496 1.00 95.62 85 GLU A CA 1
ATOM 654 C C . GLU A 1 85 ? -6.540 -7.812 5.943 1.00 95.62 85 GLU A C 1
ATOM 656 O O . GLU A 1 85 ? -7.608 -8.083 6.498 1.00 95.62 85 GLU A O 1
ATOM 661 N N . ARG A 1 86 ? -5.615 -7.040 6.527 1.00 95.56 86 ARG A N 1
ATOM 662 C CA . ARG A 1 86 ? -5.763 -6.474 7.878 1.00 95.56 86 ARG A CA 1
ATOM 663 C C . ARG A 1 86 ? -6.878 -5.428 7.957 1.00 95.56 86 ARG A C 1
ATOM 665 O O . ARG A 1 86 ? -7.680 -5.466 8.887 1.00 95.56 86 ARG A O 1
ATOM 672 N N . CYS A 1 87 ? -6.981 -4.533 6.973 1.00 93.38 87 CYS A N 1
ATOM 673 C CA . CYS A 1 87 ? -8.064 -3.553 6.890 1.00 93.38 87 CYS A CA 1
ATOM 674 C C . CYS A 1 87 ? -9.432 -4.234 6.778 1.00 93.38 87 CYS A C 1
ATOM 676 O O . CYS A 1 87 ? -10.369 -3.830 7.463 1.00 93.38 87 CYS A O 1
ATOM 678 N N . ALA A 1 88 ? -9.545 -5.285 5.961 1.00 92.00 88 ALA A N 1
ATOM 679 C CA . ALA A 1 88 ? -10.779 -6.053 5.824 1.00 92.00 88 ALA A CA 1
ATOM 680 C C . ALA A 1 88 ? -11.179 -6.736 7.143 1.00 92.00 88 ALA A C 1
ATOM 682 O O . ALA A 1 88 ? -12.350 -6.693 7.515 1.00 92.00 88 ALA A O 1
ATOM 683 N N . ALA A 1 89 ? -10.216 -7.306 7.877 1.00 93.94 89 ALA A N 1
ATOM 684 C CA . ALA A 1 89 ? -10.461 -7.928 9.180 1.00 93.94 89 ALA A CA 1
ATOM 685 C C . ALA A 1 89 ? -10.949 -6.928 10.247 1.00 93.94 89 ALA A C 1
ATOM 687 O O . ALA A 1 89 ? -11.750 -7.291 11.103 1.00 93.94 89 ALA A O 1
ATOM 688 N N . GLN A 1 90 ? -10.497 -5.673 10.172 1.00 92.00 90 GLN A N 1
ATOM 689 C CA . GLN A 1 90 ? -10.853 -4.595 11.105 1.00 92.00 90 GLN A CA 1
ATOM 690 C C . GLN A 1 90 ? -12.053 -3.746 10.639 1.00 92.00 90 GLN A C 1
ATOM 692 O O . GLN A 1 90 ? -12.432 -2.788 11.307 1.00 92.00 90 GLN A O 1
ATOM 697 N N . GLY A 1 91 ? -12.657 -4.064 9.487 1.00 91.19 91 GLY A N 1
ATOM 698 C CA . GLY A 1 91 ? -13.786 -3.304 8.938 1.00 91.19 91 GLY A CA 1
ATOM 699 C C . GLY A 1 91 ? -13.425 -1.911 8.400 1.00 91.19 91 GLY A C 1
ATOM 700 O O . GLY A 1 91 ? -14.311 -1.074 8.239 1.00 91.19 91 GLY A O 1
ATOM 701 N N . LEU A 1 92 ? -12.150 -1.655 8.088 1.00 90.88 92 LEU A N 1
ATOM 702 C CA . LEU A 1 92 ? -11.648 -0.391 7.529 1.00 90.88 92 LEU A CA 1
ATOM 703 C C . LEU A 1 92 ? -11.900 -0.348 6.013 1.00 90.88 92 LEU A C 1
ATOM 705 O O . LEU A 1 92 ? -10.982 -0.470 5.197 1.00 90.88 92 LEU A O 1
ATOM 709 N N . THR A 1 93 ? -13.175 -0.286 5.630 1.00 90.69 93 THR 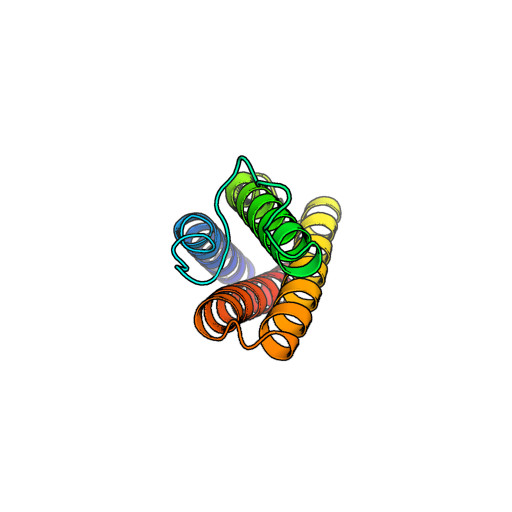A N 1
ATOM 710 C CA . THR A 1 93 ? -13.630 -0.488 4.245 1.00 90.69 93 THR A CA 1
ATOM 711 C C . THR A 1 93 ? -13.055 0.524 3.255 1.00 90.69 93 THR A C 1
ATOM 713 O O . THR A 1 93 ? -12.628 0.140 2.165 1.00 90.69 93 THR A O 1
ATOM 716 N N . THR A 1 94 ? -12.972 1.797 3.644 1.00 88.75 94 THR A N 1
ATOM 717 C CA . THR A 1 94 ? -12.469 2.877 2.784 1.00 88.75 94 THR A CA 1
ATOM 718 C C . THR A 1 94 ? -10.984 2.683 2.508 1.00 88.75 94 THR A C 1
ATOM 720 O O . THR A 1 94 ? -10.526 2.762 1.364 1.00 88.75 94 THR A O 1
ATOM 723 N N . THR A 1 95 ? -10.233 2.376 3.564 1.00 89.56 95 THR A N 1
ATOM 724 C CA . THR A 1 95 ? -8.800 2.095 3.487 1.00 89.56 95 THR A CA 1
ATOM 725 C C . THR A 1 95 ? -8.538 0.842 2.654 1.00 89.56 95 THR A C 1
ATOM 727 O O . THR A 1 95 ? -7.702 0.863 1.748 1.00 89.56 95 THR A O 1
ATOM 730 N N . ALA A 1 96 ? -9.291 -0.235 2.898 1.00 91.62 96 ALA A N 1
ATOM 731 C CA . ALA A 1 96 ? -9.176 -1.480 2.145 1.00 91.62 96 ALA A CA 1
ATOM 732 C C . ALA A 1 96 ? -9.397 -1.249 0.640 1.00 91.62 96 ALA A C 1
ATOM 734 O O . ALA A 1 96 ? -8.591 -1.692 -0.180 1.00 91.62 96 ALA A O 1
ATOM 735 N N . ASP A 1 97 ? -10.428 -0.497 0.255 1.00 89.44 97 ASP A N 1
ATOM 736 C CA . ASP A 1 97 ? -10.707 -0.205 -1.153 1.00 89.44 97 ASP A CA 1
ATOM 737 C C . ASP A 1 97 ? -9.593 0.599 -1.836 1.00 89.44 97 ASP A C 1
ATOM 739 O O . ASP A 1 97 ? -9.205 0.289 -2.972 1.00 89.44 97 ASP A O 1
ATOM 743 N N . ALA A 1 98 ? -9.035 1.595 -1.143 1.00 88.44 98 ALA A N 1
ATOM 744 C CA . ALA A 1 98 ? -7.908 2.374 -1.647 1.00 88.44 98 ALA A CA 1
ATOM 745 C C . ALA A 1 98 ? -6.668 1.490 -1.874 1.00 88.44 98 ALA A C 1
ATOM 747 O O . ALA A 1 98 ? -6.030 1.552 -2.932 1.00 88.44 98 ALA A O 1
ATOM 748 N N . VAL A 1 99 ? -6.367 0.606 -0.922 1.00 91.00 99 VAL A N 1
ATOM 749 C CA . VAL A 1 99 ? -5.230 -0.319 -1.003 1.00 91.00 99 VAL A CA 1
ATOM 750 C C . VAL A 1 99 ? -5.435 -1.354 -2.113 1.00 91.00 99 VAL A C 1
ATOM 752 O O . VAL A 1 99 ? -4.522 -1.596 -2.906 1.00 91.00 99 VAL A O 1
ATOM 755 N N . ARG A 1 100 ? -6.648 -1.899 -2.270 1.00 91.38 100 ARG A N 1
ATOM 756 C CA . ARG A 1 100 ? -7.002 -2.826 -3.362 1.00 91.38 100 ARG A CA 1
ATOM 757 C C . ARG A 1 100 ? -6.785 -2.206 -4.743 1.00 91.38 100 ARG A C 1
ATOM 759 O O . ARG A 1 100 ? -6.317 -2.871 -5.676 1.00 91.38 100 ARG A O 1
ATOM 766 N N . PHE A 1 101 ? -7.103 -0.921 -4.892 1.00 88.88 101 PHE A N 1
ATOM 767 C CA . PHE A 1 101 ? -6.859 -0.188 -6.131 1.00 88.88 101 PHE A CA 1
ATOM 768 C C . PHE A 1 101 ? -5.359 -0.098 -6.461 1.00 88.88 101 PHE A C 1
ATOM 770 O O . PHE A 1 101 ? -4.943 -0.339 -7.602 1.00 88.88 101 PHE A O 1
ATOM 777 N N . VAL A 1 102 ? -4.539 0.235 -5.460 1.00 90.12 102 VAL A N 1
ATOM 778 C CA . VAL A 1 102 ? -3.077 0.287 -5.588 1.00 90.12 102 VAL A CA 1
ATOM 779 C C . VAL A 1 102 ? -2.517 -1.088 -5.936 1.00 90.12 102 VAL A C 1
ATOM 781 O O . VAL A 1 102 ? -1.768 -1.208 -6.905 1.00 90.12 102 VAL A O 1
ATOM 784 N N . GLN A 1 103 ? -2.953 -2.132 -5.230 1.00 92.19 103 GLN A N 1
ATOM 785 C CA . GLN A 1 103 ? -2.575 -3.519 -5.493 1.00 92.19 103 GLN A CA 1
ATOM 786 C C . GLN A 1 103 ? -2.854 -3.910 -6.953 1.00 92.19 103 GLN A C 1
ATOM 788 O O . GLN A 1 103 ? -1.987 -4.454 -7.636 1.00 92.19 103 GLN A O 1
ATOM 793 N N . SER A 1 104 ? -4.043 -3.580 -7.465 1.00 91.69 104 SER A N 1
ATOM 794 C CA . SER A 1 104 ? -4.433 -3.863 -8.853 1.00 91.69 104 SER A CA 1
ATOM 795 C C . SER A 1 104 ? -3.546 -3.127 -9.863 1.00 91.69 104 SER A C 1
ATOM 797 O O . SER A 1 104 ? -3.136 -3.700 -10.873 1.00 91.69 104 SER A O 1
ATOM 799 N N . SER A 1 105 ? -3.196 -1.872 -9.568 1.00 90.81 105 SER A N 1
ATOM 800 C CA . SER A 1 105 ? -2.311 -1.058 -10.410 1.00 90.81 105 SER A CA 1
ATOM 801 C C . SER A 1 105 ? -0.875 -1.598 -10.425 1.00 90.81 105 SER A C 1
ATOM 803 O O . SER A 1 105 ? -0.255 -1.653 -11.487 1.00 90.81 105 SER A O 1
ATOM 805 N N . LEU A 1 106 ? -0.363 -2.044 -9.273 1.00 91.19 106 LEU A N 1
ATOM 806 C CA . LEU A 1 106 ? 0.953 -2.679 -9.150 1.00 91.19 106 LEU A CA 1
ATOM 807 C C . LEU A 1 106 ? 1.014 -4.004 -9.917 1.00 91.19 106 LEU A C 1
ATOM 809 O O . LEU A 1 106 ? 1.959 -4.218 -10.671 1.00 91.19 106 LEU A O 1
ATOM 813 N N . ARG A 1 107 ? -0.017 -4.857 -9.813 1.00 92.12 107 ARG A N 1
ATOM 814 C CA . ARG A 1 107 ? -0.106 -6.112 -10.590 1.00 92.12 107 ARG A CA 1
ATOM 815 C C . ARG A 1 107 ? -0.100 -5.861 -12.095 1.00 92.12 107 ARG A C 1
ATOM 817 O O . ARG A 1 107 ? 0.587 -6.565 -12.836 1.00 92.12 107 ARG A O 1
ATOM 824 N N . ALA A 1 108 ? -0.849 -4.856 -12.550 1.00 90.44 108 ALA A N 1
ATOM 825 C CA . ALA A 1 108 ? -0.871 -4.474 -13.957 1.00 90.44 108 ALA A CA 1
ATOM 826 C C . ALA A 1 108 ? 0.506 -3.984 -14.428 1.00 90.44 108 ALA A C 1
ATOM 828 O O . ALA A 1 108 ? 0.956 -4.367 -15.506 1.00 90.44 108 ALA A O 1
ATOM 829 N N . TRP A 1 109 ? 1.194 -3.181 -13.610 1.00 87.81 109 TRP A N 1
ATOM 830 C CA . TRP A 1 109 ? 2.542 -2.716 -13.929 1.00 87.81 109 TRP A CA 1
ATOM 831 C C . TRP A 1 109 ? 3.528 -3.885 -14.007 1.00 87.81 109 TRP A C 1
ATOM 833 O O . TRP A 1 109 ? 4.238 -3.999 -15.001 1.00 87.81 109 TRP A O 1
ATOM 843 N N . GLU A 1 110 ? 3.512 -4.796 -13.035 1.00 87.88 110 GLU A N 1
ATOM 844 C CA . GLU A 1 110 ? 4.391 -5.970 -13.025 1.00 87.88 110 GLU A CA 1
ATOM 845 C C . GLU A 1 110 ? 4.159 -6.871 -14.247 1.00 87.88 110 GLU A C 1
ATOM 847 O O . GLU A 1 110 ? 5.105 -7.301 -14.899 1.00 87.88 110 GLU A O 1
ATOM 852 N N . THR A 1 111 ? 2.898 -7.068 -14.641 1.00 88.19 111 THR A N 1
ATOM 853 C CA . THR A 1 111 ? 2.539 -7.863 -15.829 1.00 88.19 111 THR A CA 1
ATOM 854 C C . THR A 1 111 ? 3.089 -7.266 -17.126 1.00 88.19 111 THR A C 1
ATOM 856 O O . THR A 1 111 ? 3.442 -8.005 -18.042 1.00 88.19 111 THR A O 1
ATOM 859 N N . ILE A 1 112 ? 3.135 -5.935 -17.225 1.00 84.75 112 ILE A N 1
ATOM 860 C CA . ILE A 1 112 ? 3.651 -5.227 -18.405 1.00 84.75 112 ILE A CA 1
ATOM 861 C C . ILE A 1 112 ? 5.182 -5.158 -18.375 1.00 84.75 112 ILE A C 1
ATOM 863 O O . ILE A 1 112 ? 5.799 -5.186 -19.428 1.00 84.75 112 ILE A O 1
ATOM 867 N N . ALA A 1 113 ? 5.792 -5.063 -17.191 1.00 77.19 113 ALA A N 1
ATOM 868 C CA . ALA A 1 113 ? 7.240 -4.937 -17.033 1.00 77.19 113 ALA A CA 1
ATOM 869 C C . ALA A 1 113 ? 8.005 -6.263 -17.201 1.00 77.19 113 ALA A C 1
ATOM 871 O O . ALA A 1 113 ? 9.197 -6.230 -17.479 1.00 77.19 113 ALA A O 1
ATOM 872 N N . LEU A 1 114 ? 7.342 -7.411 -17.013 1.00 65.19 114 LEU A N 1
ATOM 873 C CA . LEU A 1 114 ? 7.923 -8.753 -17.181 1.00 65.19 114 LEU A CA 1
ATOM 874 C C . LEU A 1 114 ? 7.885 -9.277 -18.633 1.00 65.19 114 LEU A C 1
ATOM 876 O O . LEU A 1 114 ? 8.272 -10.422 -18.868 1.00 65.19 114 LEU A O 1
ATOM 880 N N . ARG A 1 115 ? 7.380 -8.487 -19.586 1.00 57.19 115 ARG A N 1
ATOM 881 C CA . ARG A 1 115 ? 7.290 -8.829 -21.014 1.00 57.19 115 ARG A CA 1
ATOM 882 C C . ARG A 1 115 ? 8.283 -8.011 -21.824 1.00 57.19 115 ARG A C 1
ATOM 884 O O . ARG A 1 115 ? 8.825 -8.589 -22.790 1.00 57.19 115 ARG A O 1
#

Organism: NCBI:txid399736

Foldseek 3Di:
DLVVVLVVLLVVLLVVLLVCLVVLPPAPQADDPPDDPPDDPLSVVLNVLSVVLSVLSPVLVPQDLDPVSLVSLVVSLVSLVVSLVSCVVVVVVVSNVSSVVSNVSSVVSNVSSVD